Protein AF-A0A840QFP7-F1 (afdb_monomer)

Secondary structure (DSSP, 8-state):
-B-TTT-PBPPTTSEEEEEEEEE-SS-EEEEEEEEEEEEEEEPPTT--SEEEEEEEE-SEETTEE--PPP-

Sequence (71 aa):
MINPATGEQVEYGTRGQVVMSHVSKVMFLPNNLERDTAIRVRAPEGHVGDSVSAPQPVKTFAGEAVIEGIC

Structure (mmCIF, N/CA/C/O backbone):
data_AF-A0A840QFP7-F1
#
_entry.id   AF-A0A840QFP7-F1
#
loop_
_atom_site.group_PDB
_atom_site.id
_atom_site.type_symbol
_atom_site.label_atom_id
_atom_site.label_alt_id
_atom_site.label_comp_id
_atom_site.label_asym_id
_atom_site.label_entity_id
_atom_site.label_seq_id
_atom_site.pdbx_PDB_ins_code
_atom_site.Cartn_x
_atom_site.Cartn_y
_atom_site.Cartn_z
_atom_site.occupancy
_atom_site.B_iso_or_equiv
_atom_site.aut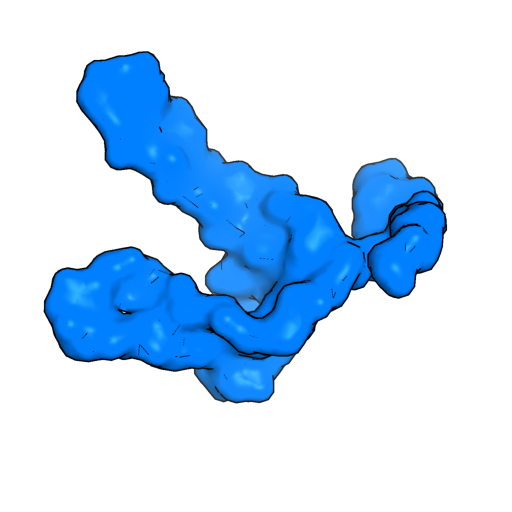h_seq_id
_atom_site.auth_comp_id
_atom_site.auth_asym_id
_atom_site.auth_atom_id
_atom_site.pdbx_PDB_model_num
ATOM 1 N N . MET A 1 1 ? -0.865 -3.063 0.479 1.00 88.75 1 MET A N 1
ATOM 2 C CA . MET A 1 1 ? -2.295 -2.898 0.835 1.00 88.75 1 MET A CA 1
ATOM 3 C C . MET A 1 1 ? -2.747 -4.050 1.694 1.00 88.75 1 MET A C 1
ATOM 5 O O . MET A 1 1 ? -2.250 -5.153 1.486 1.00 88.75 1 MET A O 1
ATOM 9 N N . ILE A 1 2 ? -3.660 -3.791 2.625 1.00 92.50 2 ILE A N 1
ATOM 10 C CA . ILE A 1 2 ? -4.079 -4.772 3.628 1.00 92.50 2 ILE A CA 1
ATOM 11 C C . ILE A 1 2 ? -5.592 -4.972 3.653 1.00 92.50 2 ILE A C 1
ATOM 13 O O . ILE A 1 2 ? -6.355 -4.104 3.224 1.00 92.50 2 ILE A O 1
ATOM 17 N N . ASN A 1 3 ? -6.026 -6.116 4.167 1.00 88.75 3 ASN A N 1
ATOM 18 C CA . ASN A 1 3 ? -7.405 -6.334 4.556 1.00 88.75 3 ASN A CA 1
ATOM 19 C C . ASN A 1 3 ? -7.657 -5.576 5.875 1.00 88.75 3 ASN A C 1
ATOM 21 O O . ASN A 1 3 ? -6.967 -5.852 6.856 1.00 88.75 3 ASN A O 1
ATOM 25 N N . PRO A 1 4 ? -8.632 -4.653 5.939 1.00 82.56 4 PRO A N 1
ATOM 26 C CA . PRO A 1 4 ? -8.904 -3.880 7.153 1.00 82.56 4 PRO A CA 1
ATOM 27 C C . PRO A 1 4 ? -9.334 -4.739 8.351 1.00 82.56 4 PRO A C 1
ATOM 29 O O . PRO A 1 4 ? -9.149 -4.323 9.489 1.00 82.56 4 PRO A O 1
ATOM 32 N N . ALA A 1 5 ? -9.911 -5.922 8.114 1.00 85.12 5 ALA A N 1
ATOM 33 C CA . ALA A 1 5 ? -10.378 -6.809 9.176 1.00 85.12 5 ALA A CA 1
ATOM 34 C C . ALA A 1 5 ? -9.259 -7.674 9.773 1.00 85.12 5 ALA A C 1
ATOM 36 O O . ALA A 1 5 ? -9.300 -7.975 10.963 1.00 85.12 5 ALA A O 1
ATOM 37 N N . THR A 1 6 ? -8.278 -8.091 8.964 1.00 87.69 6 THR A N 1
ATOM 38 C CA . THR A 1 6 ? -7.212 -9.013 9.406 1.00 87.69 6 THR A CA 1
ATOM 39 C C . THR A 1 6 ? -5.847 -8.345 9.542 1.00 87.69 6 THR A C 1
ATOM 41 O O . THR A 1 6 ? -4.962 -8.891 10.189 1.00 87.69 6 THR A O 1
ATOM 44 N N . GLY A 1 7 ? -5.649 -7.173 8.935 1.00 88.00 7 GLY A N 1
ATOM 45 C CA . GLY A 1 7 ? -4.346 -6.514 8.843 1.00 88.00 7 GLY A CA 1
ATOM 46 C C . GLY A 1 7 ? -3.382 -7.166 7.844 1.00 88.00 7 GLY A C 1
ATOM 47 O O . GLY A 1 7 ? -2.283 -6.657 7.637 1.00 88.00 7 GLY A O 1
ATOM 48 N N . GLU A 1 8 ? -3.777 -8.268 7.205 1.00 91.94 8 GLU A N 1
ATOM 49 C CA . GLU A 1 8 ? -2.914 -9.033 6.305 1.00 91.94 8 GLU A CA 1
ATOM 50 C C . GLU A 1 8 ? -2.849 -8.420 4.910 1.00 91.94 8 GLU A C 1
ATOM 52 O O . GLU A 1 8 ? -3.788 -7.772 4.444 1.00 91.94 8 GLU A O 1
ATOM 57 N N . GLN A 1 9 ? -1.737 -8.651 4.216 1.00 91.75 9 GLN A N 1
ATOM 58 C CA . GLN A 1 9 ? -1.538 -8.153 2.863 1.00 91.75 9 GLN A CA 1
ATOM 59 C C . GLN A 1 9 ? -2.491 -8.835 1.872 1.00 91.75 9 GLN A C 1
ATOM 61 O O . GLN A 1 9 ? -2.637 -10.052 1.873 1.00 91.75 9 GLN A O 1
ATOM 66 N N . VAL A 1 10 ? -3.116 -8.045 0.998 1.00 92.38 10 VAL A N 1
ATOM 67 C CA . VAL A 1 10 ? -4.030 -8.570 -0.030 1.00 92.38 10 VAL A CA 1
ATOM 68 C C . VAL A 1 10 ? -3.286 -8.966 -1.305 1.00 92.38 10 VAL A C 1
ATOM 70 O O . VAL A 1 10 ? -2.266 -8.361 -1.645 1.00 92.38 10 VAL A O 1
ATOM 73 N N . GLU A 1 11 ? -3.819 -9.935 -2.046 1.00 92.56 11 GLU A N 1
ATOM 74 C CA . GLU A 1 11 ? -3.270 -10.393 -3.328 1.00 92.56 11 GLU A CA 1
ATOM 75 C C . GLU A 1 11 ? -3.357 -9.332 -4.437 1.00 92.56 11 GLU A C 1
ATOM 77 O O . GLU A 1 11 ? -4.171 -8.402 -4.394 1.00 92.56 11 GLU A O 1
ATOM 82 N N . TYR A 1 12 ? -2.539 -9.478 -5.480 1.00 92.62 12 TYR A N 1
ATOM 83 C CA . TYR A 1 12 ? -2.679 -8.648 -6.679 1.00 92.62 12 TYR A CA 1
ATOM 84 C C . TYR A 1 12 ? -4.028 -8.888 -7.374 1.00 92.62 12 TYR A C 1
ATOM 86 O O . TYR A 1 12 ? -4.532 -10.004 -7.425 1.00 92.62 12 TYR A O 1
ATOM 94 N N . GLY A 1 13 ? -4.624 -7.822 -7.910 1.00 91.88 13 GLY A N 1
ATOM 95 C CA . GLY A 1 13 ? -5.958 -7.835 -8.515 1.00 91.88 13 GLY A CA 1
ATOM 96 C C . GLY A 1 13 ? -7.109 -7.752 -7.508 1.00 91.88 13 GLY A C 1
ATOM 97 O O . GLY A 1 13 ? -8.264 -7.668 -7.917 1.00 91.88 13 GLY A O 1
ATOM 98 N N . THR A 1 14 ? -6.821 -7.720 -6.205 1.00 91.44 14 THR A N 1
ATOM 99 C CA . THR A 1 14 ? -7.846 -7.644 -5.155 1.00 91.44 14 THR A CA 1
ATOM 100 C C . THR A 1 14 ? -7.908 -6.260 -4.511 1.00 91.44 14 THR A C 1
ATOM 102 O O . THR A 1 14 ? -6.930 -5.505 -4.522 1.00 91.44 14 THR A O 1
ATOM 105 N N . ARG A 1 15 ? -9.082 -5.898 -3.977 1.00 91.69 15 ARG A N 1
ATOM 106 C CA . ARG A 1 15 ? -9.287 -4.628 -3.268 1.00 91.69 15 ARG A CA 1
ATOM 107 C C . ARG A 1 15 ? -8.785 -4.736 -1.829 1.00 91.69 15 ARG A C 1
ATOM 109 O O . ARG A 1 15 ? -9.177 -5.649 -1.110 1.00 91.69 15 ARG A O 1
ATOM 116 N N . GLY A 1 16 ? -7.984 -3.767 -1.400 1.00 92.31 16 GLY A N 1
ATOM 117 C CA . GLY A 1 16 ? -7.532 -3.618 -0.017 1.00 92.31 16 GLY A CA 1
ATOM 118 C C . GLY A 1 16 ? -7.457 -2.152 0.392 1.00 92.31 16 GLY A C 1
ATOM 119 O O . GLY A 1 16 ? -7.613 -1.262 -0.444 1.00 92.31 16 GLY A O 1
ATOM 120 N N . GLN A 1 17 ? -7.228 -1.901 1.677 1.00 92.12 17 GLN A N 1
ATOM 121 C CA . GLN A 1 17 ? -6.976 -0.560 2.195 1.00 92.12 17 GLN A CA 1
ATOM 122 C C . GLN A 1 17 ? -5.524 -0.155 1.929 1.00 92.12 17 GLN A C 1
ATOM 124 O O . GLN A 1 17 ? -4.591 -0.971 2.027 1.00 92.12 17 GLN A O 1
ATOM 129 N N . VAL A 1 18 ? -5.342 1.107 1.551 1.00 92.12 18 VAL A N 1
ATOM 130 C CA . VAL A 1 18 ? -4.037 1.669 1.223 1.00 92.12 1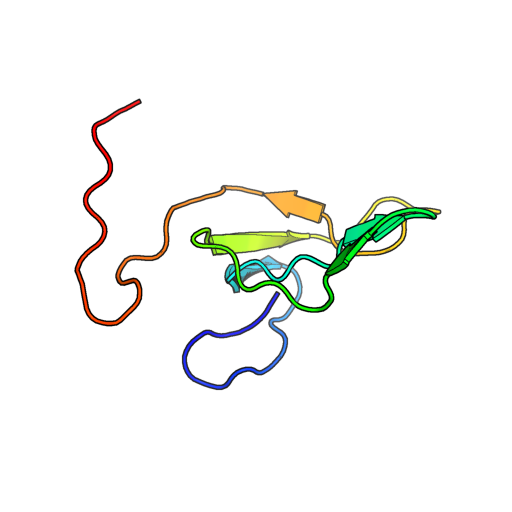8 VAL A CA 1
ATOM 131 C C . VAL A 1 18 ? -3.237 1.884 2.507 1.00 92.12 18 VAL A C 1
ATOM 133 O O . VAL A 1 18 ? -3.728 2.418 3.497 1.00 92.12 18 VAL A O 1
ATOM 136 N N . VAL A 1 19 ? -1.986 1.430 2.477 1.00 92.38 19 VAL A N 1
ATOM 137 C CA . VAL A 1 19 ? -0.994 1.676 3.525 1.00 92.38 19 VAL A CA 1
ATOM 138 C C . VAL A 1 19 ? 0.171 2.379 2.850 1.00 92.38 19 VAL A C 1
ATOM 140 O O . VAL A 1 19 ? 0.771 1.817 1.931 1.00 92.38 19 VAL A O 1
ATOM 143 N N . MET A 1 20 ? 0.454 3.6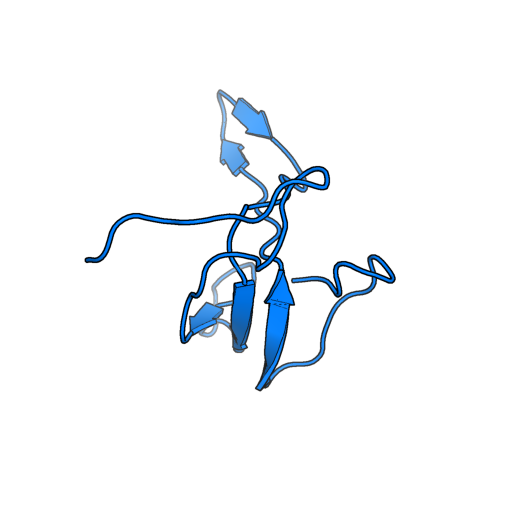04 3.277 1.00 92.88 20 MET A N 1
ATOM 144 C CA . MET A 1 20 ? 1.484 4.464 2.711 1.00 92.88 20 MET A CA 1
ATOM 145 C C . MET A 1 20 ? 2.666 4.578 3.670 1.00 92.88 20 MET A C 1
ATOM 147 O O . MET A 1 20 ? 2.497 4.818 4.859 1.00 92.88 20 MET A O 1
ATOM 151 N N . SER A 1 21 ? 3.883 4.475 3.145 1.00 91.38 21 SER A N 1
ATOM 152 C CA . SER A 1 21 ? 5.092 4.810 3.897 1.00 91.38 21 SER A CA 1
ATOM 153 C C . SER A 1 21 ? 5.761 6.01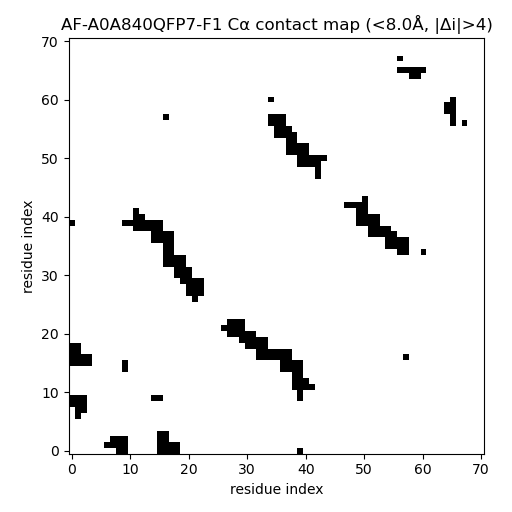3 3.247 1.00 91.38 21 SER A C 1
ATOM 155 O O . SER A 1 21 ? 6.225 5.922 2.111 1.00 91.38 21 SER A O 1
ATOM 157 N N . HIS A 1 22 ? 5.819 7.139 3.957 1.00 93.00 22 HIS A N 1
ATOM 158 C CA . HIS A 1 22 ? 6.594 8.300 3.531 1.00 93.00 22 HIS A CA 1
ATOM 159 C C . HIS A 1 22 ? 8.004 8.219 4.113 1.00 93.00 22 HIS A C 1
ATOM 161 O O . HIS A 1 22 ? 8.180 8.212 5.333 1.00 93.00 22 HIS A O 1
ATOM 167 N N . VAL A 1 23 ? 9.013 8.185 3.245 1.00 91.88 23 VAL A N 1
ATOM 168 C CA . VAL A 1 23 ? 10.421 8.153 3.649 1.00 91.88 23 VAL A CA 1
ATOM 169 C C . VAL A 1 23 ? 11.171 9.235 2.888 1.00 91.88 23 VAL A C 1
ATOM 171 O O . VAL A 1 23 ? 11.379 9.136 1.681 1.00 91.88 23 VAL A O 1
ATOM 174 N N . SER A 1 24 ? 11.575 10.284 3.595 1.00 93.00 2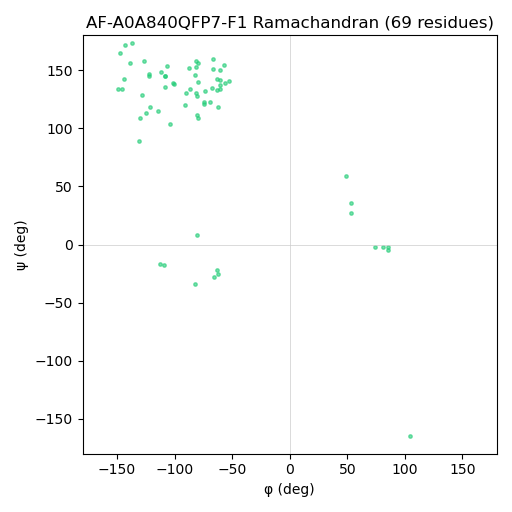4 SER A N 1
ATOM 175 C CA . SER A 1 24 ? 12.400 11.365 3.060 1.00 93.00 24 SER A CA 1
ATOM 176 C C . SER A 1 24 ? 13.486 11.756 4.062 1.00 93.00 24 SER A C 1
ATOM 178 O O . SER A 1 24 ? 13.510 11.287 5.198 1.00 93.00 24 SER A O 1
ATOM 180 N N . LYS A 1 25 ? 14.404 12.642 3.657 1.00 93.75 25 LYS A N 1
ATOM 181 C CA . LYS A 1 25 ? 15.477 13.133 4.543 1.00 93.75 25 LYS A CA 1
ATOM 182 C C . LYS A 1 25 ? 14.964 13.907 5.760 1.00 93.75 25 LYS A C 1
ATOM 184 O O . LYS A 1 25 ? 15.702 14.057 6.725 1.00 93.75 25 LYS A O 1
ATOM 189 N N . VAL A 1 26 ? 13.747 14.439 5.685 1.00 94.75 26 VAL A N 1
ATOM 190 C CA . VAL A 1 26 ? 13.180 15.343 6.695 1.00 94.75 26 VAL A CA 1
ATOM 191 C C . VAL A 1 26 ? 12.014 14.721 7.455 1.00 94.75 26 VAL A C 1
ATOM 193 O O . VAL A 1 26 ? 11.651 15.220 8.514 1.00 94.75 26 VAL A O 1
ATOM 196 N N . MET A 1 27 ? 11.420 13.646 6.929 1.00 92.25 27 MET A N 1
ATOM 197 C CA . MET A 1 27 ? 10.226 13.044 7.503 1.00 92.25 27 MET A CA 1
ATOM 198 C C . MET A 1 27 ? 10.190 11.539 7.256 1.00 92.25 27 MET A C 1
ATOM 200 O O . MET A 1 27 ? 10.380 11.068 6.132 1.00 92.25 27 MET A O 1
ATOM 204 N N . PHE A 1 28 ? 9.882 10.799 8.318 1.00 94.06 28 PHE A N 1
ATOM 205 C CA . PHE A 1 28 ? 9.649 9.364 8.278 1.00 94.06 28 PHE A CA 1
ATOM 206 C C . PHE A 1 28 ? 8.281 9.053 8.884 1.00 94.06 28 PHE A C 1
ATOM 208 O O . PHE A 1 28 ? 8.067 9.261 10.076 1.00 94.06 28 PHE A O 1
ATOM 215 N N . LEU A 1 29 ? 7.362 8.570 8.049 1.00 92.12 29 LEU A N 1
ATOM 216 C CA . LEU A 1 29 ? 6.015 8.158 8.434 1.00 92.12 29 LEU A CA 1
ATOM 217 C C . LEU A 1 29 ? 5.733 6.767 7.848 1.00 92.12 29 LEU A C 1
ATOM 219 O O . LEU A 1 29 ? 5.278 6.667 6.706 1.00 92.12 29 LEU A O 1
ATOM 223 N N . PRO A 1 30 ? 6.061 5.689 8.576 1.00 92.38 30 PRO A N 1
ATOM 224 C CA . PRO A 1 30 ? 5.857 4.329 8.099 1.00 92.38 30 PRO A CA 1
ATOM 225 C C . PRO A 1 30 ? 4.418 3.858 8.310 1.00 92.38 30 PRO A C 1
ATOM 227 O O . PRO A 1 30 ? 3.807 4.147 9.336 1.00 92.38 30 PRO A O 1
ATOM 230 N N . ASN A 1 31 ? 3.928 3.039 7.379 1.00 89.62 31 ASN A N 1
ATOM 231 C CA . ASN A 1 31 ? 2.679 2.286 7.499 1.00 89.62 31 ASN A CA 1
ATOM 232 C C . ASN A 1 31 ? 1.448 3.143 7.849 1.00 89.62 31 ASN A C 1
ATOM 234 O O . ASN A 1 31 ? 0.562 2.694 8.576 1.00 89.62 31 ASN A O 1
ATOM 238 N N . ASN A 1 32 ? 1.387 4.368 7.328 1.00 89.38 32 ASN A N 1
ATOM 239 C CA . ASN A 1 32 ? 0.235 5.242 7.477 1.00 89.38 32 ASN A CA 1
ATOM 240 C C . ASN A 1 32 ? -0.983 4.601 6.813 1.00 89.38 32 ASN A C 1
ATOM 242 O O . ASN A 1 32 ? -0.975 4.330 5.610 1.00 89.38 32 ASN A O 1
ATOM 246 N N . LEU A 1 33 ? -2.013 4.324 7.609 1.00 89.38 33 LEU A N 1
ATOM 247 C CA . LEU A 1 33 ? -3.243 3.727 7.117 1.00 89.38 33 LEU A CA 1
ATOM 248 C C . LEU A 1 33 ? -4.110 4.819 6.491 1.00 89.38 33 LEU A C 1
ATOM 250 O O . LEU A 1 33 ? -4.631 5.687 7.191 1.00 89.38 33 LEU A O 1
ATOM 254 N N . GLU A 1 34 ? -4.266 4.763 5.176 1.00 86.94 34 GLU A N 1
ATOM 255 C CA . GLU A 1 34 ? -5.045 5.749 4.438 1.00 86.94 34 GLU A CA 1
ATOM 256 C C . GLU A 1 34 ? -6.542 5.448 4.516 1.00 86.94 34 GLU A C 1
ATOM 258 O O . GLU A 1 34 ? -6.967 4.312 4.738 1.00 86.94 34 GLU A O 1
ATOM 263 N N . ARG A 1 35 ? -7.370 6.469 4.287 1.00 86.06 35 ARG A N 1
ATOM 264 C CA . ARG A 1 35 ? -8.839 6.334 4.248 1.00 86.06 35 ARG A CA 1
ATOM 265 C C . ARG A 1 35 ? -9.363 5.803 2.916 1.00 86.06 35 ARG A C 1
ATOM 267 O O . ARG A 1 35 ? -10.572 5.732 2.716 1.00 86.06 35 ARG A O 1
ATOM 274 N N . ASP A 1 36 ? -8.464 5.374 2.043 1.00 88.06 36 ASP A N 1
ATOM 275 C CA . ASP A 1 36 ? -8.784 4.881 0.716 1.00 88.06 36 ASP A CA 1
ATOM 276 C C . ASP A 1 36 ? -8.602 3.370 0.610 1.00 88.06 36 ASP A C 1
ATOM 278 O O . ASP A 1 36 ? -7.686 2.759 1.167 1.00 88.06 36 ASP A O 1
ATOM 282 N N . THR A 1 37 ? -9.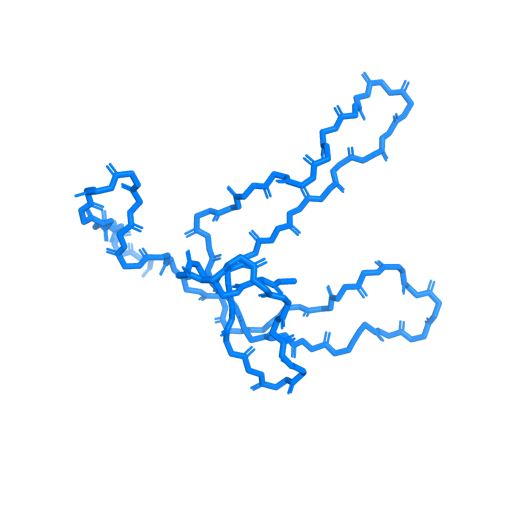475 2.765 -0.183 1.00 89.25 37 THR A N 1
ATOM 283 C CA . THR A 1 37 ? -9.329 1.413 -0.706 1.00 89.25 37 THR A CA 1
ATOM 284 C C . THR A 1 37 ? -9.025 1.467 -2.192 1.00 89.25 37 THR A C 1
ATOM 286 O O . THR A 1 37 ? -9.565 2.291 -2.928 1.00 89.25 37 THR A O 1
ATOM 289 N N . ALA A 1 38 ? -8.204 0.545 -2.670 1.00 92.12 38 ALA A N 1
ATOM 290 C CA . ALA A 1 38 ? -7.903 0.419 -4.087 1.00 92.12 38 ALA A CA 1
ATOM 291 C C . ALA A 1 38 ? -7.657 -1.042 -4.461 1.00 92.12 38 ALA A C 1
ATOM 293 O O . ALA A 1 38 ? -7.450 -1.896 -3.597 1.00 92.12 38 ALA A O 1
ATOM 294 N N . ILE A 1 39 ? -7.678 -1.334 -5.759 1.00 92.56 39 ILE A N 1
ATOM 295 C CA . ILE A 1 39 ? -7.248 -2.626 -6.294 1.00 92.56 39 ILE A CA 1
ATOM 296 C C . ILE A 1 39 ? -5.723 -2.637 -6.390 1.00 92.56 39 ILE A C 1
ATOM 298 O O . ILE A 1 39 ? -5.127 -1.725 -6.973 1.00 92.56 39 ILE A O 1
ATOM 302 N N . ARG A 1 40 ? -5.098 -3.670 -5.813 1.00 93.88 40 ARG A N 1
ATOM 303 C CA . ARG A 1 40 ? -3.640 -3.827 -5.766 1.00 93.88 40 ARG A CA 1
ATOM 304 C C . ARG A 1 40 ? -3.121 -4.242 -7.123 1.00 93.88 40 ARG A C 1
ATOM 306 O O . ARG A 1 40 ? -3.478 -5.306 -7.616 1.00 93.88 40 ARG A O 1
ATOM 313 N N . VAL A 1 41 ? -2.240 -3.442 -7.704 1.00 93.56 41 VAL A N 1
ATOM 314 C CA . VAL A 1 41 ? -1.623 -3.738 -8.997 1.00 93.56 41 VAL A CA 1
ATOM 315 C C . VAL A 1 41 ? -0.111 -3.763 -8.851 1.00 93.56 41 VAL A C 1
ATOM 317 O O . VAL A 1 41 ? 0.467 -3.048 -8.031 1.00 93.56 41 VAL A O 1
ATOM 320 N N . ARG A 1 42 ? 0.541 -4.624 -9.631 1.00 91.44 42 ARG A N 1
ATOM 321 C CA . ARG A 1 42 ? 2.001 -4.695 -9.646 1.00 91.44 42 ARG A CA 1
ATOM 322 C C . ARG A 1 42 ? 2.555 -3.365 -10.157 1.00 91.44 42 ARG A C 1
ATOM 324 O O . ARG A 1 42 ? 2.079 -2.858 -11.171 1.00 91.44 42 ARG A O 1
ATOM 331 N N . ALA A 1 43 ? 3.544 -2.822 -9.454 1.00 90.19 43 ALA A N 1
ATOM 332 C CA . ALA A 1 43 ? 4.258 -1.646 -9.924 1.00 90.19 43 ALA A CA 1
ATOM 333 C C . ALA A 1 43 ? 5.070 -1.959 -11.198 1.00 90.19 43 ALA A C 1
ATOM 335 O O . ALA A 1 43 ? 5.507 -3.102 -11.375 1.00 90.19 43 ALA A O 1
ATOM 336 N N . PRO A 1 44 ? 5.295 -0.971 -12.081 1.00 89.88 44 PRO A N 1
ATOM 337 C CA . PRO A 1 44 ? 6.216 -1.125 -13.201 1.00 89.88 44 PRO A CA 1
ATOM 338 C C . PRO A 1 44 ? 7.62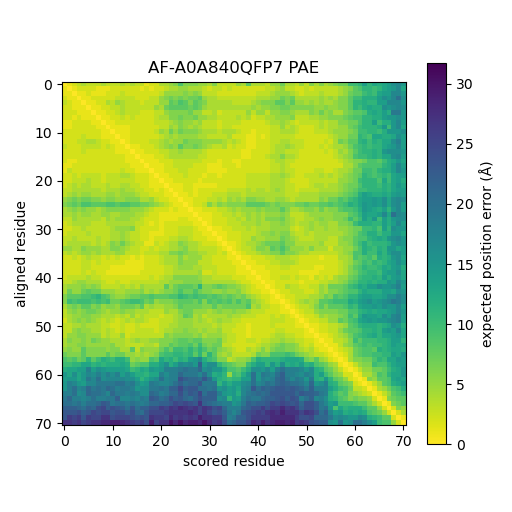1 -1.506 -12.721 1.00 89.88 44 PRO A C 1
ATOM 340 O O . PRO A 1 44 ? 8.014 -1.193 -11.593 1.00 89.88 44 PRO A O 1
ATOM 343 N N . GLU A 1 45 ? 8.393 -2.169 -13.582 1.00 90.88 45 GLU A N 1
ATOM 344 C CA . GLU A 1 45 ? 9.761 -2.561 -13.241 1.00 90.88 45 GLU A CA 1
ATOM 345 C C . GLU A 1 45 ? 10.608 -1.348 -12.826 1.00 90.88 45 GLU A C 1
ATOM 347 O O . GLU A 1 45 ? 10.511 -0.267 -13.404 1.00 90.88 45 GLU A O 1
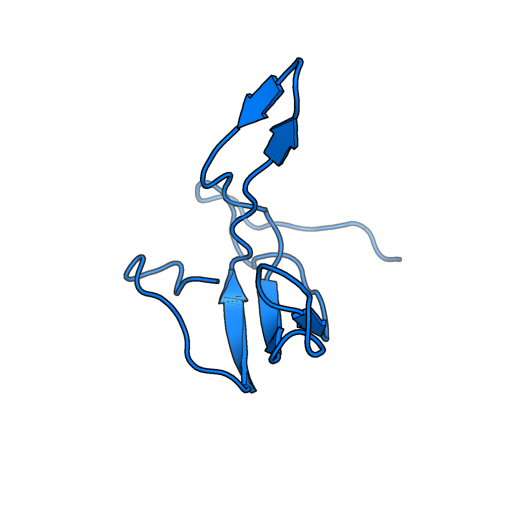ATOM 352 N N . GLY A 1 46 ? 11.427 -1.531 -11.788 1.00 89.31 46 GLY A N 1
ATOM 353 C CA . GLY A 1 46 ? 12.273 -0.473 -11.230 1.00 89.31 46 GLY A CA 1
ATOM 354 C C . GLY A 1 46 ? 11.597 0.432 -10.194 1.00 89.31 46 GLY A C 1
ATOM 355 O O . GLY A 1 46 ? 12.285 1.250 -9.587 1.00 89.31 46 GLY A O 1
ATOM 356 N N . HIS A 1 47 ? 10.295 0.274 -9.929 1.00 86.94 47 HIS A N 1
ATOM 357 C CA . HIS A 1 47 ? 9.594 1.025 -8.885 1.00 86.94 47 HIS A CA 1
ATOM 358 C C . HIS A 1 47 ? 9.406 0.208 -7.601 1.00 86.94 47 HIS A C 1
ATOM 360 O O . HIS A 1 47 ? 9.062 -0.972 -7.629 1.00 86.94 47 HIS A O 1
ATOM 366 N N . VAL A 1 48 ? 9.612 0.862 -6.456 1.00 87.19 48 VAL A N 1
ATOM 367 C CA . VAL A 1 48 ? 9.350 0.286 -5.130 1.00 87.19 48 VAL A CA 1
ATOM 368 C C . VAL A 1 48 ? 7.890 0.524 -4.751 1.00 87.19 48 VAL A C 1
ATOM 370 O O . VAL A 1 48 ? 7.394 1.644 -4.867 1.00 87.19 48 VAL A O 1
ATOM 373 N N . GLY A 1 49 ? 7.226 -0.516 -4.245 1.00 88.31 49 GLY A N 1
ATOM 374 C CA . GLY A 1 49 ? 5.835 -0.464 -3.793 1.00 88.31 49 GLY A CA 1
ATOM 375 C C . GLY A 1 49 ? 4.857 -1.122 -4.766 1.00 88.31 49 GLY A C 1
ATOM 376 O O . GLY A 1 49 ? 5.248 -1.884 -5.647 1.00 88.31 49 GLY A O 1
ATOM 377 N N . ASP A 1 50 ? 3.569 -0.841 -4.572 1.00 90.50 50 ASP A N 1
ATOM 378 C CA . ASP A 1 50 ? 2.486 -1.318 -5.432 1.00 90.50 50 ASP A CA 1
ATOM 379 C C . ASP A 1 50 ? 1.859 -0.138 -6.187 1.00 90.50 50 ASP A C 1
ATOM 381 O O . ASP A 1 50 ? 1.764 0.972 -5.662 1.00 90.50 50 ASP A O 1
ATOM 385 N N . SER A 1 51 ? 1.371 -0.391 -7.400 1.00 90.31 51 SER A N 1
ATOM 386 C CA . SER A 1 51 ? 0.441 0.520 -8.066 1.00 90.31 51 SER A CA 1
ATOM 387 C C . SER A 1 51 ? -0.976 0.312 -7.529 1.00 90.31 51 SER A C 1
ATOM 389 O O . SER A 1 51 ? -1.331 -0.760 -7.027 1.00 90.31 51 SER A O 1
ATOM 391 N N . VAL A 1 52 ? -1.810 1.342 -7.656 1.00 91.06 52 VAL A N 1
ATOM 392 C CA . VAL A 1 52 ? -3.211 1.331 -7.219 1.00 91.06 52 VAL A CA 1
ATOM 393 C C . VAL A 1 52 ? -4.131 1.638 -8.395 1.00 91.06 52 VAL A C 1
ATOM 395 O O . VAL A 1 52 ? -3.787 2.426 -9.272 1.00 91.06 52 VAL A O 1
ATOM 398 N N . SER A 1 53 ? -5.306 1.012 -8.425 1.00 90.44 53 SER A N 1
ATOM 399 C CA . SER A 1 53 ? -6.351 1.306 -9.413 1.00 90.44 53 SER A CA 1
ATOM 400 C C . SER A 1 53 ? -7.737 1.327 -8.768 1.00 90.44 53 SER A C 1
ATOM 402 O O . SER A 1 53 ? -7.944 0.727 -7.712 1.00 90.44 53 SER A O 1
ATOM 404 N N . ALA A 1 54 ? -8.681 2.034 -9.399 1.00 88.62 54 ALA A N 1
ATOM 405 C CA . ALA A 1 54 ? -10.054 2.216 -8.914 1.00 88.62 54 ALA A CA 1
ATOM 406 C C . ALA A 1 54 ? -10.134 2.645 -7.426 1.00 88.62 54 ALA A C 1
ATOM 408 O O . ALA A 1 54 ? -10.715 1.907 -6.614 1.00 88.62 54 ALA A O 1
ATOM 409 N N . PRO A 1 55 ? -9.533 3.791 -7.044 1.00 86.44 55 PRO A N 1
ATOM 410 C CA . PRO A 1 55 ? -9.597 4.279 -5.671 1.00 86.44 55 PRO A CA 1
ATOM 411 C C . PRO A 1 55 ? -11.052 4.542 -5.262 1.00 86.44 55 PRO A C 1
ATOM 413 O O . PRO A 1 55 ? -11.851 5.045 -6.051 1.00 86.44 55 PRO A O 1
ATOM 416 N N . GLN A 1 56 ? -11.400 4.140 -4.044 1.00 83.31 56 GLN A N 1
ATOM 417 C CA . GLN A 1 56 ? -12.696 4.387 -3.415 1.00 83.31 56 GLN A CA 1
ATOM 418 C C . GLN A 1 56 ? -12.482 4.619 -1.918 1.00 83.31 56 GLN A C 1
ATOM 420 O O . GLN A 1 56 ? -11.689 3.880 -1.328 1.00 83.31 56 GLN A O 1
ATOM 425 N N . PRO A 1 57 ? -13.223 5.532 -1.275 1.00 76.50 57 PRO A N 1
ATOM 426 C CA . PRO A 1 57 ? -13.126 5.725 0.168 1.00 76.50 57 PRO A CA 1
ATOM 427 C C . PRO A 1 57 ? -13.497 4.441 0.930 1.00 76.50 57 PRO A C 1
ATOM 429 O O . PRO A 1 57 ? -14.300 3.621 0.465 1.00 76.50 57 PRO A O 1
ATOM 432 N N . VAL A 1 58 ? -12.912 4.238 2.114 1.00 70.56 58 VAL A N 1
ATOM 433 C CA . VAL A 1 58 ? -13.362 3.184 3.035 1.00 70.56 58 VAL A CA 1
ATOM 434 C C . VAL A 1 58 ? -14.816 3.436 3.432 1.00 70.56 58 VAL A C 1
ATOM 436 O O . VAL A 1 58 ? -15.216 4.569 3.670 1.00 70.56 58 VAL A O 1
ATOM 439 N N . LYS A 1 59 ? -15.622 2.375 3.551 1.00 67.31 59 LYS A N 1
ATOM 440 C CA . LYS A 1 59 ? -17.041 2.507 3.939 1.00 67.31 59 LYS A CA 1
ATOM 441 C C . LYS A 1 59 ? -17.220 3.034 5.369 1.00 67.31 59 LYS A C 1
ATOM 443 O O . LYS A 1 59 ? -18.230 3.660 5.679 1.00 67.31 59 LYS A O 1
ATOM 448 N N . THR A 1 60 ? -16.245 2.772 6.234 1.00 60.78 60 THR A N 1
ATOM 449 C CA . THR A 1 60 ? -16.234 3.172 7.644 1.00 60.78 60 THR A CA 1
ATOM 450 C C . THR A 1 60 ? -14.810 3.500 8.075 1.00 60.78 60 THR A C 1
ATOM 452 O O . THR A 1 60 ? -13.902 2.709 7.812 1.00 60.78 60 THR A O 1
ATOM 455 N N . PHE A 1 61 ? -14.613 4.617 8.773 1.00 56.50 61 PHE A N 1
ATOM 456 C CA . PHE A 1 61 ? -13.334 5.018 9.362 1.00 56.50 61 PHE A CA 1
ATOM 457 C C . PHE A 1 61 ? -13.547 5.341 10.842 1.00 56.50 61 PHE A C 1
ATOM 459 O O . PHE A 1 61 ? -14.467 6.076 11.179 1.00 56.50 61 PHE A O 1
ATOM 466 N N . ALA A 1 62 ? -12.737 4.761 11.733 1.00 57.28 62 ALA A N 1
ATOM 467 C CA . ALA A 1 62 ? -12.862 4.938 13.189 1.00 57.28 62 ALA A CA 1
ATOM 468 C C . ALA A 1 62 ? -14.269 4.640 13.775 1.00 57.28 62 ALA A C 1
ATOM 470 O O . ALA A 1 62 ? -14.638 5.178 14.814 1.00 57.28 62 ALA A O 1
ATOM 471 N N . GLY A 1 63 ? -15.053 3.769 13.125 1.00 59.00 63 GLY A N 1
ATOM 472 C CA . GLY A 1 63 ? -16.425 3.435 13.537 1.00 59.00 63 GLY A CA 1
ATOM 473 C C . GLY A 1 63 ? -17.506 4.384 13.006 1.00 59.00 63 GLY A C 1
ATOM 474 O O . GLY A 1 63 ? -18.688 4.127 13.215 1.00 59.00 63 GLY A O 1
ATOM 475 N N . GLU A 1 64 ? -17.125 5.430 12.275 1.00 54.41 64 GLU A N 1
ATOM 476 C CA . GLU A 1 64 ? -18.041 6.377 11.646 1.00 54.41 64 GLU A CA 1
ATOM 477 C C . GLU A 1 64 ? -18.194 6.065 10.150 1.00 54.41 64 GLU A C 1
ATOM 479 O O . GLU A 1 64 ? -17.230 5.693 9.469 1.00 54.41 64 GLU A O 1
ATOM 484 N N . ALA A 1 65 ? -19.421 6.167 9.633 1.00 57.47 65 ALA A N 1
ATOM 485 C CA . ALA A 1 65 ? -19.686 6.003 8.209 1.00 57.47 65 ALA A CA 1
ATOM 486 C C . AL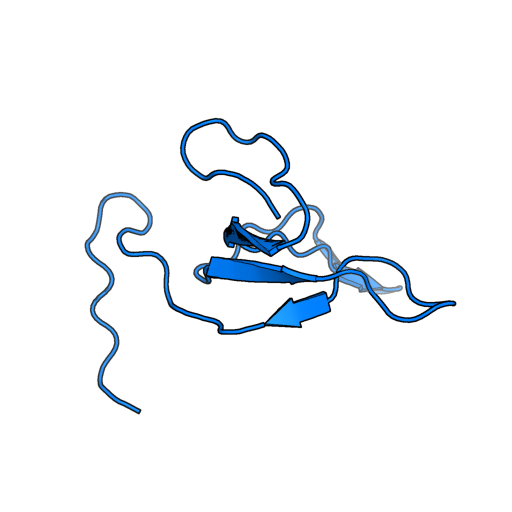A A 1 65 ? -19.082 7.187 7.447 1.00 57.47 65 ALA A C 1
ATOM 488 O O . ALA A 1 65 ? -19.413 8.340 7.715 1.00 57.47 65 ALA A O 1
ATOM 489 N N . VAL A 1 66 ? -18.201 6.904 6.488 1.00 57.62 66 VAL A N 1
ATOM 490 C CA . VAL A 1 66 ? -17.598 7.954 5.663 1.00 57.62 66 VAL A CA 1
ATOM 491 C C . VAL A 1 66 ? -18.607 8.336 4.582 1.00 57.62 66 VAL A C 1
ATOM 493 O O . VAL A 1 66 ? -18.870 7.557 3.668 1.00 57.62 66 VAL A O 1
ATOM 496 N N . ILE A 1 67 ? -19.192 9.529 4.702 1.00 54.94 67 ILE A N 1
ATOM 497 C CA . ILE A 1 67 ? -19.983 10.165 3.643 1.00 54.94 67 ILE A CA 1
ATOM 498 C C . ILE A 1 67 ? -19.101 11.259 3.047 1.00 54.94 67 ILE A C 1
ATOM 500 O O . ILE A 1 67 ? -18.917 12.308 3.661 1.00 54.94 67 ILE A O 1
ATOM 504 N N . GLU A 1 68 ? -18.532 11.017 1.871 1.00 55.59 68 GLU A N 1
ATOM 505 C CA . GLU A 1 68 ? -17.869 12.074 1.111 1.00 55.59 68 GLU A CA 1
ATOM 506 C C . GLU A 1 68 ? -18.889 12.736 0.175 1.00 55.59 68 GLU A C 1
ATOM 508 O O . GLU A 1 68 ? -19.651 12.059 -0.522 1.00 55.59 68 GLU A O 1
ATOM 513 N N . GLY A 1 69 ? -18.941 14.070 0.216 1.00 52.53 69 GLY A N 1
ATOM 514 C CA . GLY A 1 69 ? -19.688 14.880 -0.740 1.00 52.53 69 GLY A CA 1
ATOM 515 C C . GLY A 1 69 ? -19.154 14.642 -2.151 1.00 52.53 69 GLY A C 1
ATOM 516 O O . GLY A 1 69 ? -17.949 14.600 -2.365 1.00 52.53 69 GLY A O 1
ATOM 517 N N . ILE A 1 70 ? -20.082 14.439 -3.079 1.00 44.62 70 ILE A N 1
ATOM 518 C CA . ILE A 1 70 ? -19.878 13.972 -4.454 1.00 44.62 70 ILE A CA 1
ATOM 519 C C . ILE A 1 70 ? -18.837 14.811 -5.223 1.00 44.62 70 ILE A C 1
ATOM 521 O O . ILE A 1 70 ? -18.811 16.038 -5.104 1.00 44.62 70 ILE A O 1
ATOM 525 N N . CYS A 1 71 ? -18.029 14.111 -6.025 1.00 44.66 71 CYS A N 1
ATOM 526 C CA . CYS A 1 71 ? -17.080 14.615 -7.018 1.00 44.66 71 CYS A CA 1
ATOM 527 C C . CYS A 1 71 ? -17.707 14.892 -8.393 1.00 44.66 71 CYS A C 1
ATOM 529 O O . CYS A 1 71 ? -18.716 14.240 -8.746 1.00 44.66 71 CYS A O 1
#

Radius of gyration: 13.28 Å; Cα contacts (8 Å, |Δi|>4): 120; chains: 1; bounding box: 36×26×27 Å

Nearest PDB structures (foldseek):
  3hgv-assembly1_B  TM=9.577E-01  e=1.110E-03  Pantoea agglomerans
  3hgu-assembly1_A  TM=9.532E-01  e=1.043E-03  Pantoea agglomerans
  3hgu-assembly1_B  TM=9.627E-01  e=3.386E-03  Pantoea agglomerans
  3l2k-assembly1_B  TM=9.516E-01  e=8.580E-03  Pantoea agglomerans
  6r2h-assembly2_B  TM=3.447E-01  e=4.491E+00  Prevotella intermedia

Foldseek 3Di:
DAAPVPRHDDDAQDKHWDFDFDDDPVDTDGRHTDQKIFHWADDPPPDPDTDTHDIDGDCDDPNHGDDDDDD

pLDDT: mean 83.6, std 13.98, range [44.62, 94.75]

Mean predicted aligned error: 7.28 Å

Organism: NCBI:txid664693

Solvent-accessible surface area (backbone atoms only — not comparable to full-atom values): 4427 Å² total; per-residue (Å²): 78,22,36,87,90,76,67,44,75,55,56,78,78,35,76,20,32,39,57,45,65,48,81,56,100,88,47,79,44,73,69,41,74,50,68,36,24,24,28,33,36,81,40,63,90,96,56,90,72,70,36,75,42,79,77,41,70,40,71,56,55,101,89,40,74,58,80,77,81,85,132